Protein AF-A0A9X2CCF8-F1 (afdb_monomer)

Organism: NCBI:txid640633

Mean predicted aligned error: 18.28 Å

Radius of gyration: 39.01 Å; Cα contacts (8 Å, |Δi|>4): 8; chains: 1; bounding box: 90×18×101 Å

Foldseek 3Di:
DDDDDPDDDDPPPPPPPCPVVVVVVVVVVVVVVVCVVCCVVVVVVVCVVVVVVVCVVVCVVVVVVVVVVVVVVVVVVVLVVDDDDPVRVVVSVVSVVD

Structure (mmCIF, N/CA/C/O backbone):
data_AF-A0A9X2CCF8-F1
#
_entry.id   AF-A0A9X2CCF8-F1
#
loop_
_atom_site.group_PDB
_atom_site.id
_atom_site.type_symbol
_atom_site.label_atom_id
_atom_site.label_alt_id
_atom_site.label_comp_id
_atom_site.label_asym_id
_atom_site.label_entity_id
_atom_site.label_seq_id
_atom_site.pdbx_PDB_ins_code
_atom_site.Cartn_x
_atom_site.Cartn_y
_atom_site.Cartn_z
_atom_site.occupancy
_atom_site.B_iso_or_equiv
_atom_site.auth_seq_id
_atom_site.auth_comp_id
_atom_site.auth_asym_id
_atom_site.auth_atom_id
_atom_site.pdbx_PDB_model_num
ATOM 1 N N . MET A 1 1 ? 69.808 4.044 -49.222 1.00 45.38 1 MET A N 1
ATOM 2 C CA . MET A 1 1 ? 69.040 4.515 -48.048 1.00 45.38 1 MET A CA 1
ATOM 3 C C . MET A 1 1 ? 67.585 4.125 -48.268 1.00 45.38 1 MET A C 1
ATOM 5 O O . MET A 1 1 ? 66.985 4.623 -49.209 1.00 45.38 1 MET A O 1
ATOM 9 N N . LEU A 1 2 ? 67.060 3.163 -47.505 1.00 40.16 2 LEU A N 1
ATOM 10 C CA . LEU A 1 2 ? 65.664 2.712 -47.601 1.00 40.16 2 LEU A CA 1
ATOM 11 C C . LEU A 1 2 ? 64.801 3.598 -46.697 1.00 40.16 2 LEU A C 1
ATOM 13 O O . LEU A 1 2 ? 65.026 3.643 -45.491 1.00 40.16 2 LEU A O 1
ATOM 17 N N . ASN A 1 3 ? 63.852 4.323 -47.287 1.00 50.38 3 ASN A N 1
ATOM 18 C CA . ASN A 1 3 ? 62.888 5.140 -46.556 1.00 50.38 3 ASN A CA 1
ATOM 19 C C . ASN A 1 3 ? 61.676 4.272 -46.188 1.00 50.38 3 ASN A C 1
ATOM 21 O O . ASN A 1 3 ? 60.956 3.816 -47.076 1.00 50.38 3 ASN A O 1
ATOM 25 N N . PHE A 1 4 ? 61.472 4.023 -44.895 1.00 60.91 4 PHE A N 1
ATOM 26 C CA . PHE A 1 4 ? 60.333 3.266 -44.382 1.00 60.91 4 PHE A CA 1
ATOM 27 C C . PHE A 1 4 ? 59.287 4.242 -43.835 1.00 60.91 4 PHE A C 1
ATOM 29 O O . PHE A 1 4 ? 59.471 4.845 -42.780 1.00 60.91 4 PHE A O 1
ATOM 36 N N . ASN A 1 5 ? 58.189 4.411 -44.573 1.00 64.25 5 ASN A N 1
ATOM 37 C CA . ASN A 1 5 ? 57.042 5.211 -44.158 1.00 64.25 5 ASN A CA 1
ATOM 38 C C . ASN A 1 5 ? 56.016 4.304 -43.461 1.00 64.25 5 ASN A C 1
ATOM 40 O O . ASN A 1 5 ? 55.300 3.554 -44.124 1.00 64.25 5 ASN A O 1
ATOM 44 N N . ILE A 1 6 ? 55.937 4.366 -42.128 1.00 66.12 6 ILE A N 1
ATOM 45 C CA . ILE A 1 6 ? 54.866 3.713 -41.364 1.00 66.12 6 ILE A CA 1
ATOM 46 C C . ILE A 1 6 ? 53.672 4.664 -41.342 1.00 66.12 6 ILE A C 1
ATOM 48 O O . ILE A 1 6 ? 53.517 5.491 -40.443 1.00 66.12 6 ILE A O 1
ATOM 52 N N . GLY A 1 7 ? 52.822 4.544 -42.360 1.00 62.12 7 GLY A N 1
ATOM 53 C CA . GLY A 1 7 ? 51.510 5.176 -42.371 1.00 62.12 7 GLY A CA 1
ATOM 54 C C . GLY A 1 7 ? 50.659 4.619 -41.231 1.00 62.12 7 GLY A C 1
ATOM 55 O O . GLY A 1 7 ? 50.230 3.467 -41.270 1.00 62.12 7 GLY A O 1
ATOM 56 N N . GLY A 1 8 ? 50.423 5.437 -40.205 1.00 64.25 8 GLY A N 1
ATOM 57 C CA . GLY A 1 8 ? 49.508 5.118 -39.115 1.00 64.25 8 GLY A CA 1
ATOM 58 C C . GLY A 1 8 ? 48.100 4.859 -39.651 1.00 64.25 8 GLY A C 1
ATOM 59 O O . 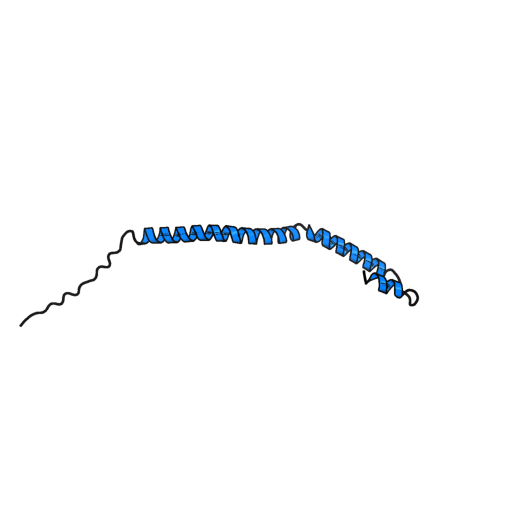GLY A 1 8 ? 47.447 5.760 -40.180 1.00 64.25 8 GLY A O 1
ATOM 60 N N . SER A 1 9 ? 47.624 3.623 -39.502 1.00 63.22 9 SER A N 1
ATOM 61 C CA . SER A 1 9 ? 46.250 3.253 -39.829 1.00 63.22 9 SER A CA 1
ATOM 62 C C . SER A 1 9 ? 45.301 3.927 -38.837 1.00 63.22 9 SER A C 1
ATOM 64 O O . SER A 1 9 ? 45.214 3.539 -37.670 1.00 63.22 9 SER A O 1
ATOM 66 N N . LYS A 1 10 ? 44.591 4.973 -39.278 1.00 65.62 10 LYS A N 1
ATOM 67 C CA . LYS A 1 10 ? 43.449 5.500 -38.525 1.00 65.62 10 LYS A CA 1
ATOM 68 C C . LYS A 1 10 ? 42.336 4.456 -38.574 1.00 65.62 10 LYS A C 1
ATOM 70 O O . LYS A 1 10 ? 41.666 4.305 -39.592 1.00 65.62 10 LYS A O 1
ATOM 75 N N . VAL A 1 11 ? 42.128 3.752 -37.462 1.00 66.69 11 VAL A N 1
ATOM 76 C CA . VAL A 1 11 ? 40.983 2.855 -37.278 1.00 66.69 11 VAL A CA 1
ATOM 77 C C . VAL A 1 11 ? 39.705 3.694 -37.321 1.00 66.69 11 VAL A C 1
ATOM 79 O O . VAL A 1 11 ? 39.337 4.354 -36.348 1.00 66.69 11 VAL A O 1
ATOM 82 N N . ASN A 1 12 ? 39.021 3.688 -38.463 1.00 65.12 12 ASN A N 1
ATOM 83 C CA . ASN A 1 12 ? 37.678 4.239 -38.572 1.00 65.12 12 ASN A CA 1
ATOM 84 C C . ASN A 1 12 ? 36.724 3.331 -37.786 1.00 65.12 12 ASN A C 1
ATOM 86 O O . ASN A 1 12 ? 36.337 2.265 -38.263 1.00 65.12 12 ASN A O 1
ATOM 90 N N . LYS A 1 13 ? 36.316 3.752 -36.579 1.00 65.94 13 LYS A N 1
ATOM 91 C CA . LYS A 1 13 ? 35.124 3.184 -35.936 1.00 65.94 13 LYS A CA 1
ATOM 92 C C . LYS A 1 13 ? 33.932 3.516 -36.828 1.00 65.94 13 LYS A C 1
ATOM 94 O O . LYS A 1 13 ? 33.457 4.652 -36.833 1.00 65.94 13 LYS A O 1
ATOM 99 N N . LEU A 1 14 ? 33.470 2.531 -37.593 1.00 60.47 14 LEU A N 1
ATOM 100 C CA . LEU A 1 14 ? 32.197 2.590 -38.300 1.00 60.47 14 LEU A CA 1
ATOM 101 C C . LEU A 1 14 ? 31.115 2.866 -37.251 1.00 60.47 14 LEU A C 1
ATOM 103 O O . LEU A 1 14 ? 30.752 1.985 -36.477 1.00 60.47 14 LEU A O 1
ATOM 107 N N . LYS A 1 15 ? 30.632 4.111 -37.175 1.00 64.56 15 LYS A N 1
ATOM 108 C CA . LYS A 1 15 ? 29.422 4.428 -36.417 1.00 64.56 15 LYS A CA 1
ATOM 109 C C . LYS A 1 15 ? 28.287 3.702 -37.126 1.00 64.56 15 LYS A C 1
ATOM 111 O O . LYS A 1 15 ? 27.826 4.163 -38.169 1.00 64.56 15 LYS A O 1
ATOM 116 N N . GLN A 1 16 ? 27.894 2.545 -36.602 1.00 65.38 16 GLN A N 1
ATOM 117 C CA . GLN A 1 16 ? 26.782 1.767 -37.127 1.00 65.38 16 GLN A CA 1
ATOM 118 C C . GLN A 1 16 ? 25.509 2.618 -37.004 1.00 65.38 16 GLN A C 1
ATOM 120 O O . GLN A 1 16 ? 24.916 2.743 -35.929 1.00 65.38 16 GLN A O 1
ATOM 125 N N . LYS A 1 17 ? 25.101 3.268 -38.099 1.00 67.38 17 LYS A N 1
ATOM 126 C CA . LYS A 1 17 ? 23.817 3.969 -38.169 1.00 67.38 17 LYS A CA 1
ATOM 127 C C . LYS A 1 17 ? 22.719 2.910 -38.088 1.00 67.38 17 LYS A C 1
ATOM 129 O O . LYS A 1 17 ? 22.495 2.185 -39.046 1.00 67.38 17 LYS A O 1
ATOM 134 N N . GLY A 1 18 ? 22.106 2.792 -36.913 1.00 63.59 18 GLY A N 1
ATOM 135 C CA . GLY A 1 18 ? 21.074 1.795 -36.610 1.00 63.59 18 GLY A CA 1
ATOM 136 C C . GLY A 1 18 ? 21.374 0.926 -35.387 1.00 63.59 18 GLY A C 1
ATOM 137 O O . GLY A 1 18 ? 20.434 0.424 -34.783 1.00 63.59 18 GLY A O 1
ATOM 138 N N . GLN A 1 19 ? 22.636 0.828 -34.949 1.00 58.06 19 GLN A N 1
ATOM 139 C CA . GLN A 1 19 ? 23.005 0.019 -33.775 1.00 58.06 19 GLN A CA 1
ATOM 140 C C . GLN A 1 19 ? 22.357 0.535 -32.486 1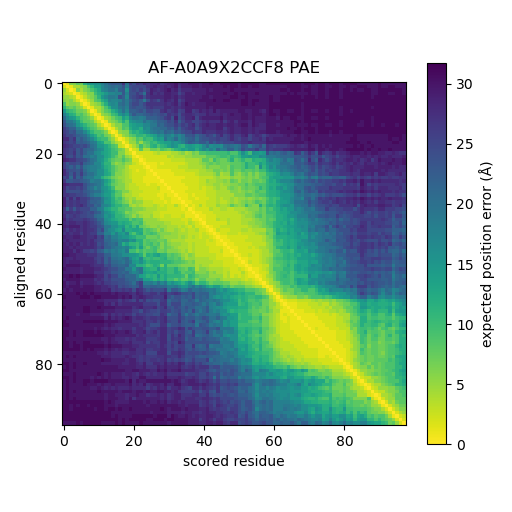.00 58.06 19 GLN A C 1
ATOM 142 O O . GLN A 1 19 ? 21.907 -0.260 -31.674 1.00 58.06 19 GLN A O 1
ATOM 147 N N . GLY A 1 20 ? 22.201 1.856 -32.349 1.00 67.94 20 GLY A N 1
ATOM 148 C CA . GLY A 1 20 ? 21.494 2.436 -31.206 1.00 67.94 20 GLY A CA 1
ATOM 149 C C . GLY A 1 20 ? 19.983 2.187 -31.229 1.00 67.94 20 GLY A C 1
ATOM 150 O O . GLY A 1 20 ? 19.398 1.938 -30.187 1.00 67.94 20 GLY A O 1
ATOM 151 N N . MET A 1 21 ? 19.332 2.212 -32.399 1.00 83.31 21 MET A N 1
ATOM 152 C CA . MET A 1 21 ? 17.862 2.135 -32.492 1.00 83.31 21 MET A CA 1
ATOM 153 C C . MET A 1 21 ? 17.334 0.781 -32.011 1.00 83.31 21 MET A C 1
ATOM 155 O O . MET A 1 21 ? 16.401 0.737 -31.215 1.00 83.31 21 MET A O 1
ATOM 159 N N . THR A 1 22 ? 17.957 -0.317 -32.443 1.00 82.38 22 THR A N 1
ATOM 160 C CA . THR A 1 22 ? 17.557 -1.661 -32.002 1.00 82.38 22 THR A CA 1
ATOM 161 C C . THR A 1 22 ? 17.872 -1.886 -30.524 1.00 82.38 22 THR A C 1
ATOM 163 O O . THR A 1 22 ? 17.059 -2.471 -29.815 1.00 82.38 22 THR A O 1
ATOM 166 N N . GLU A 1 23 ? 19.003 -1.379 -30.031 1.00 84.38 23 GLU A N 1
ATOM 167 C CA . GLU A 1 23 ? 19.372 -1.474 -28.614 1.00 84.38 23 GLU A CA 1
ATOM 168 C C . GLU A 1 23 ? 18.359 -0.745 -27.718 1.00 84.38 23 GLU A C 1
ATOM 170 O O . GLU A 1 23 ? 17.867 -1.323 -26.748 1.00 84.38 23 GLU A O 1
ATOM 175 N N . TYR A 1 24 ? 17.944 0.469 -28.096 1.00 89.06 24 TYR A N 1
ATOM 176 C CA . TYR A 1 24 ? 16.894 1.195 -27.379 1.00 89.06 24 TYR A CA 1
ATOM 177 C C . TYR A 1 24 ? 15.554 0.462 -27.412 1.00 89.06 24 TYR A C 1
ATOM 179 O O . TYR A 1 24 ? 14.895 0.375 -26.380 1.00 89.06 24 TYR A O 1
ATOM 187 N N . ILE A 1 25 ? 15.154 -0.099 -28.556 1.00 89.00 25 ILE A N 1
ATOM 188 C CA . ILE A 1 25 ? 13.891 -0.846 -28.663 1.00 89.00 25 ILE A CA 1
ATOM 189 C C . ILE A 1 25 ? 13.897 -2.062 -27.729 1.00 89.00 25 ILE A C 1
ATOM 191 O O . ILE A 1 25 ? 12.905 -2.302 -27.040 1.00 89.00 25 ILE A O 1
ATOM 195 N N . ILE A 1 26 ? 15.012 -2.796 -27.652 1.00 91.69 26 ILE A N 1
ATOM 196 C CA . ILE A 1 26 ? 15.138 -3.955 -26.758 1.00 91.69 26 ILE A CA 1
ATOM 197 C C . ILE A 1 26 ? 15.090 -3.517 -25.288 1.00 91.69 26 ILE A C 1
ATOM 199 O O . ILE A 1 26 ? 14.319 -4.081 -24.514 1.00 91.69 26 ILE A O 1
ATOM 203 N N . ILE A 1 27 ? 15.852 -2.490 -24.898 1.00 92.56 27 ILE A N 1
ATOM 204 C CA . ILE A 1 27 ? 15.853 -1.969 -23.520 1.00 92.56 27 ILE A CA 1
ATOM 205 C C . ILE A 1 27 ? 14.447 -1.494 -23.117 1.00 92.56 27 ILE A C 1
ATOM 207 O O . ILE A 1 27 ? 13.958 -1.841 -22.042 1.00 92.56 27 ILE A O 1
ATOM 211 N N . VAL A 1 28 ? 13.764 -0.744 -23.987 1.00 93.81 28 VAL A N 1
ATOM 212 C CA . VAL A 1 28 ? 12.402 -0.246 -23.736 1.00 93.81 28 VAL A CA 1
ATOM 213 C C . VAL A 1 28 ? 11.409 -1.399 -23.598 1.00 93.81 28 VAL A C 1
ATOM 215 O O . VAL A 1 28 ? 10.585 -1.376 -22.683 1.00 93.81 28 VAL A O 1
ATOM 218 N N . ALA A 1 29 ? 11.504 -2.427 -24.444 1.00 94.38 29 ALA A N 1
ATOM 219 C CA . ALA A 1 29 ? 10.651 -3.608 -24.341 1.00 94.38 29 ALA A CA 1
ATOM 220 C C . ALA A 1 29 ? 10.826 -4.325 -22.989 1.00 94.38 29 ALA A C 1
ATOM 222 O O . ALA A 1 29 ? 9.836 -4.684 -22.350 1.00 94.38 29 ALA A O 1
ATOM 223 N N . LEU A 1 30 ? 12.064 -4.469 -22.504 1.00 94.69 30 LEU A N 1
ATOM 224 C CA . LEU A 1 30 ? 12.351 -5.082 -21.200 1.00 94.69 30 LEU A CA 1
ATOM 225 C C . LEU A 1 30 ? 11.810 -4.250 -20.026 1.00 94.69 30 LEU A C 1
ATOM 227 O O . LEU A 1 30 ? 11.243 -4.809 -19.081 1.00 94.69 30 LEU A O 1
ATOM 231 N N . ILE A 1 31 ? 11.938 -2.920 -20.092 1.00 94.94 31 ILE A N 1
ATOM 232 C CA . ILE A 1 31 ? 11.378 -2.010 -19.081 1.00 94.94 31 ILE A CA 1
ATOM 233 C C . ILE A 1 31 ? 9.849 -2.099 -19.069 1.00 94.94 31 ILE A C 1
ATOM 235 O O . ILE A 1 31 ? 9.263 -2.190 -17.995 1.00 94.94 31 ILE A O 1
ATOM 239 N N . ALA A 1 32 ? 9.198 -2.124 -20.235 1.00 95.12 32 ALA A N 1
ATOM 240 C CA . ALA A 1 32 ? 7.741 -2.192 -20.335 1.00 95.12 32 ALA A CA 1
ATOM 241 C C . ALA A 1 32 ? 7.177 -3.481 -19.717 1.00 95.12 32 ALA A C 1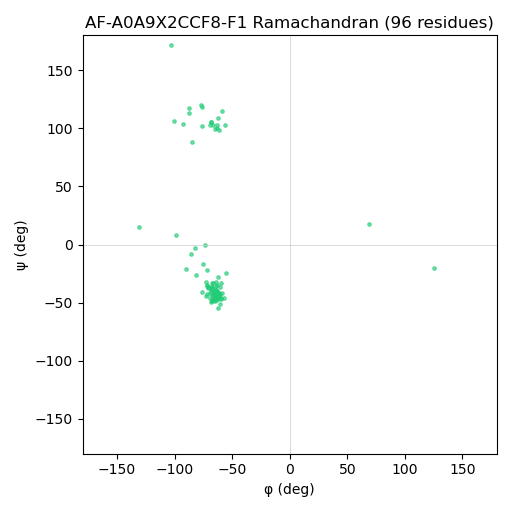
ATOM 243 O O . ALA A 1 32 ? 6.240 -3.426 -18.919 1.00 95.12 32 ALA A O 1
ATOM 244 N N . VAL A 1 33 ? 7.780 -4.634 -20.024 1.00 93.56 33 VAL A N 1
ATOM 245 C CA . VAL A 1 33 ? 7.373 -5.924 -19.441 1.00 93.56 33 VAL A CA 1
ATOM 246 C C . VAL A 1 33 ? 7.584 -5.931 -17.923 1.00 93.56 33 VAL A C 1
ATOM 248 O O . VAL A 1 33 ? 6.693 -6.337 -17.176 1.00 93.56 33 VAL A O 1
ATOM 251 N N . SER A 1 34 ? 8.724 -5.415 -17.453 1.00 94.31 34 SER A N 1
ATOM 252 C CA . SER A 1 34 ? 9.020 -5.304 -16.017 1.00 94.31 34 SER A CA 1
ATOM 253 C C . SER A 1 34 ? 8.036 -4.376 -15.299 1.00 94.31 34 SER A C 1
ATOM 255 O O . SER A 1 34 ? 7.553 -4.697 -14.213 1.00 94.31 34 SER A O 1
ATOM 257 N N . ALA A 1 35 ? 7.690 -3.248 -15.923 1.00 94.62 35 ALA A N 1
ATOM 258 C CA . ALA A 1 35 ? 6.753 -2.276 -15.383 1.00 94.62 35 ALA A CA 1
ATOM 259 C C . ALA A 1 35 ? 5.359 -2.884 -15.195 1.00 94.62 35 ALA A C 1
ATOM 261 O O . ALA A 1 35 ? 4.772 -2.686 -14.138 1.00 94.62 35 ALA A O 1
ATOM 262 N N . ILE A 1 36 ? 4.846 -3.675 -16.146 1.00 92.38 36 ILE A N 1
ATOM 263 C CA . ILE A 1 36 ? 3.545 -4.355 -15.996 1.00 92.38 36 ILE A CA 1
ATOM 264 C C . ILE A 1 36 ? 3.537 -5.236 -14.736 1.00 92.38 36 ILE A C 1
ATOM 266 O O . ILE A 1 36 ? 2.601 -5.156 -13.937 1.00 92.38 36 ILE A O 1
ATOM 270 N N . GLY A 1 37 ? 4.596 -6.024 -14.518 1.00 90.88 37 GLY A N 1
ATOM 271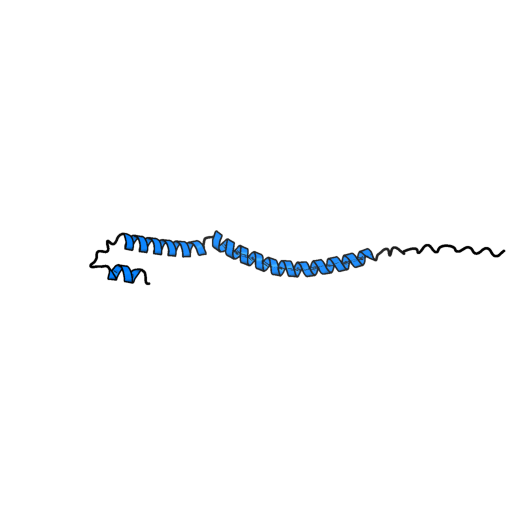 C CA . GLY A 1 37 ? 4.725 -6.882 -13.337 1.00 90.88 37 GLY A CA 1
ATOM 272 C C . GLY A 1 37 ? 4.795 -6.094 -12.026 1.00 90.88 37 GLY A C 1
ATOM 273 O O . GLY A 1 37 ? 4.054 -6.388 -11.085 1.00 90.88 37 GLY A O 1
ATOM 274 N N . VAL A 1 38 ? 5.631 -5.052 -11.977 1.00 91.50 38 VAL A N 1
ATOM 275 C CA . VAL A 1 38 ? 5.777 -4.190 -10.793 1.00 91.50 38 VAL A CA 1
ATOM 276 C C . VAL A 1 38 ? 4.488 -3.422 -10.507 1.00 91.50 38 VAL A C 1
ATOM 278 O O . VAL A 1 38 ? 4.04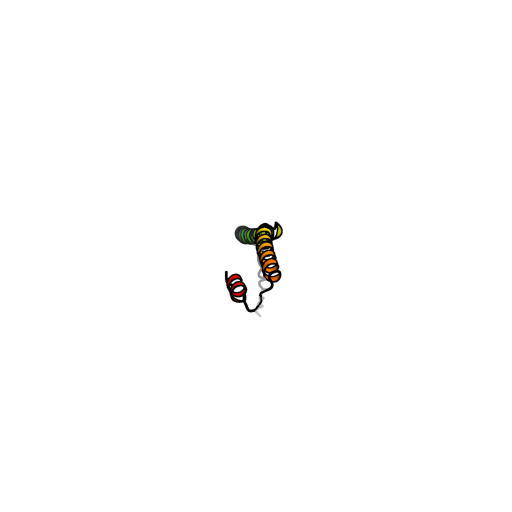6 -3.414 -9.365 1.00 91.50 38 VAL A O 1
ATOM 281 N N . TYR A 1 39 ? 3.836 -2.829 -11.508 1.00 89.69 39 TYR A N 1
ATOM 282 C CA . TYR A 1 39 ? 2.573 -2.110 -11.315 1.00 89.69 39 TYR A CA 1
ATOM 283 C C . TYR A 1 39 ? 1.445 -3.032 -10.851 1.00 89.69 39 TYR A C 1
ATOM 285 O O . TYR A 1 39 ? 0.631 -2.617 -10.029 1.00 89.69 39 TYR A O 1
ATOM 293 N N . SER A 1 40 ? 1.406 -4.280 -11.322 1.00 87.12 40 SER A N 1
ATOM 294 C CA . SER A 1 40 ? 0.407 -5.253 -10.876 1.00 87.12 40 SER A CA 1
ATOM 295 C C . SER A 1 40 ? 0.633 -5.656 -9.411 1.00 87.12 40 SER A C 1
ATOM 297 O O . SER A 1 40 ? -0.272 -5.540 -8.581 1.00 87.12 40 SER A O 1
ATOM 299 N N . PHE A 1 41 ? 1.865 -6.026 -9.053 1.00 87.25 41 PHE A N 1
ATOM 300 C CA . PHE A 1 41 ? 2.213 -6.448 -7.692 1.00 87.25 41 PHE A CA 1
ATOM 301 C C . PHE A 1 41 ? 2.165 -5.297 -6.672 1.00 87.25 41 PHE A C 1
ATOM 303 O O . PHE A 1 41 ? 1.584 -5.410 -5.586 1.00 87.25 41 PHE A O 1
ATOM 310 N N . PHE A 1 42 ? 2.744 -4.153 -7.028 1.00 85.56 42 PHE A N 1
ATOM 311 C CA . PHE A 1 42 ? 2.772 -2.967 -6.181 1.00 85.56 42 PHE A CA 1
ATOM 312 C C . PHE A 1 42 ? 1.391 -2.307 -6.096 1.00 85.56 42 PHE A C 1
ATOM 314 O O . PHE A 1 42 ? 1.001 -1.855 -5.023 1.00 85.56 42 PHE A O 1
ATOM 321 N N . GLY A 1 43 ? 0.601 -2.332 -7.175 1.00 84.06 43 GLY A N 1
ATOM 322 C CA . GLY A 1 43 ? -0.785 -1.861 -7.180 1.00 84.06 43 GLY A CA 1
ATOM 323 C C . GLY A 1 43 ? -1.683 -2.673 -6.249 1.00 84.06 43 GLY A C 1
ATOM 324 O O . GLY A 1 43 ? -2.483 -2.091 -5.518 1.00 84.06 43 GLY A O 1
ATOM 325 N N . GLN A 1 44 ? -1.508 -3.998 -6.201 1.00 85.00 44 GLN A N 1
ATOM 326 C CA . GLN A 1 44 ? -2.214 -4.846 -5.239 1.00 85.00 44 GLN A CA 1
ATOM 327 C C . GLN A 1 44 ? -1.803 -4.527 -3.793 1.00 85.00 44 GLN A C 1
ATOM 329 O O . GLN A 1 44 ? -2.662 -4.418 -2.921 1.00 85.00 44 GLN A O 1
ATOM 334 N N . THR A 1 45 ? -0.507 -4.323 -3.540 1.00 85.38 45 THR A N 1
ATOM 335 C CA . THR A 1 45 ? 0.016 -3.988 -2.204 1.00 85.38 45 THR A CA 1
ATOM 336 C C . THR A 1 45 ? -0.483 -2.625 -1.723 1.00 85.38 45 THR A C 1
ATOM 338 O O . THR A 1 45 ? -1.025 -2.528 -0.622 1.00 85.38 45 THR A O 1
ATOM 341 N N . ILE A 1 46 ? -0.378 -1.591 -2.564 1.00 85.94 46 ILE A N 1
ATOM 342 C CA . ILE A 1 46 ? -0.914 -0.256 -2.275 1.00 85.94 46 ILE A CA 1
ATOM 343 C C . ILE A 1 46 ? -2.419 -0.33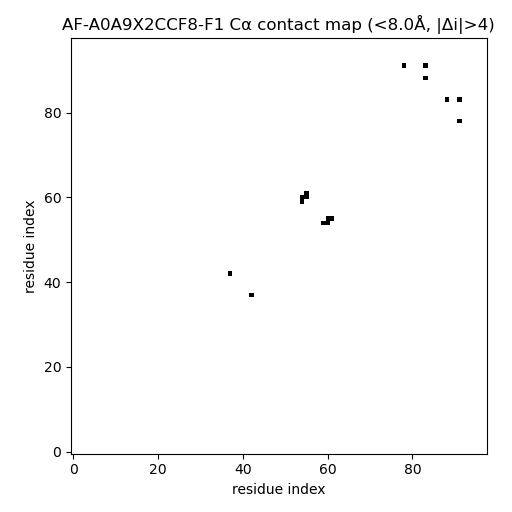6 -2.058 1.00 85.94 46 ILE A C 1
ATOM 345 O O . ILE A 1 46 ? -2.908 0.208 -1.080 1.00 85.94 46 ILE A O 1
ATOM 349 N N . ARG A 1 47 ? -3.168 -1.032 -2.921 1.00 83.62 47 ARG A N 1
ATOM 350 C CA . ARG A 1 47 ? -4.618 -1.186 -2.752 1.00 83.62 47 ARG A CA 1
ATOM 351 C C . ARG A 1 47 ? -4.956 -1.848 -1.420 1.00 83.62 47 ARG A C 1
ATOM 353 O O . ARG A 1 47 ? -5.884 -1.395 -0.766 1.00 83.62 47 ARG A O 1
ATOM 360 N N . ASN A 1 48 ? -4.222 -2.878 -1.009 1.00 82.19 48 ASN A N 1
ATOM 361 C CA . ASN A 1 48 ? -4.460 -3.559 0.263 1.00 82.19 48 ASN A CA 1
ATOM 362 C C . ASN A 1 48 ? -4.168 -2.638 1.459 1.00 82.19 48 ASN A C 1
ATOM 364 O O . ASN A 1 48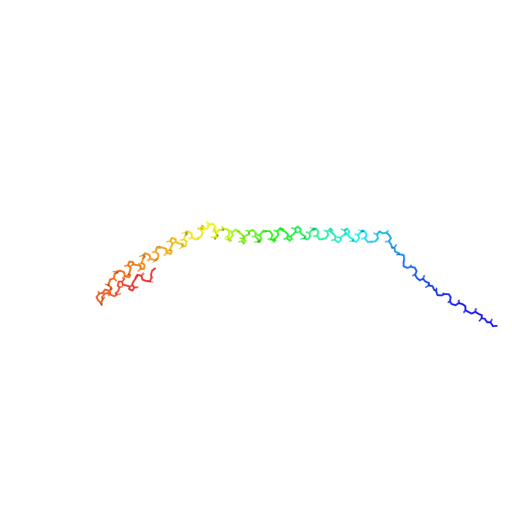 ? -4.964 -2.578 2.392 1.00 82.19 48 ASN A O 1
ATOM 368 N N . GLN A 1 49 ? -3.076 -1.871 1.413 1.00 82.00 49 GLN A N 1
ATOM 369 C CA . GLN A 1 49 ? -2.744 -0.897 2.459 1.00 82.00 49 GLN A CA 1
ATOM 370 C C . GLN A 1 49 ? -3.738 0.269 2.492 1.00 82.00 49 GLN A C 1
ATOM 372 O O . GLN A 1 49 ? -4.215 0.638 3.558 1.00 82.00 49 GLN A O 1
ATOM 377 N N . VAL A 1 50 ? -4.114 0.807 1.332 1.00 82.62 50 VAL A N 1
ATOM 378 C CA . VAL A 1 50 ? -5.118 1.867 1.196 1.00 82.62 50 VAL A CA 1
ATOM 379 C C . VAL A 1 50 ? -6.506 1.366 1.583 1.00 82.62 50 VAL A C 1
ATOM 381 O O . VAL A 1 50 ? -7.264 2.138 2.141 1.00 82.62 50 VAL A O 1
ATOM 384 N N . ALA A 1 51 ? -6.856 0.099 1.358 1.00 77.75 51 ALA A N 1
ATOM 385 C CA . ALA A 1 51 ? -8.115 -0.485 1.825 1.00 77.75 51 ALA A CA 1
ATOM 386 C C . ALA A 1 51 ? -8.137 -0.670 3.350 1.00 77.75 51 ALA A C 1
ATOM 388 O O . ALA A 1 51 ? -9.174 -0.436 3.968 1.00 77.75 51 ALA A 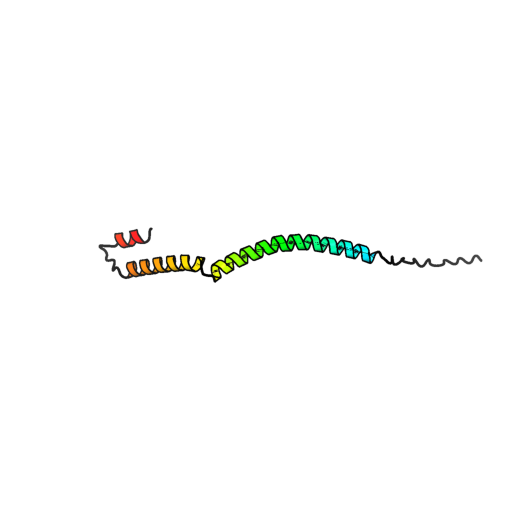O 1
ATOM 389 N N . GLY A 1 52 ? -7.000 -1.036 3.953 1.00 76.62 52 GLY A N 1
ATOM 390 C CA . GLY A 1 52 ? -6.823 -1.051 5.407 1.00 76.62 52 GLY A CA 1
ATOM 391 C C . GLY A 1 52 ? -6.973 0.350 5.994 1.00 76.62 52 GLY A C 1
ATOM 392 O O . GLY A 1 52 ? -7.871 0.582 6.794 1.00 76.62 52 GLY A O 1
ATOM 393 N N . LEU A 1 53 ? -6.198 1.309 5.482 1.00 76.81 53 LEU A N 1
ATOM 394 C CA . LEU A 1 53 ? -6.271 2.721 5.866 1.00 76.81 53 LEU A CA 1
ATOM 395 C C . LEU A 1 53 ? -7.644 3.335 5.575 1.00 76.81 53 LEU A C 1
ATOM 397 O O . LEU A 1 53 ? -8.119 4.153 6.345 1.00 76.81 53 LEU A O 1
ATOM 401 N N . SER A 1 54 ? -8.304 2.955 4.480 1.00 73.12 54 SER A N 1
ATOM 402 C CA . SER A 1 54 ? -9.647 3.418 4.132 1.00 73.12 54 SER A CA 1
ATOM 403 C C . SER A 1 54 ? -10.704 2.788 5.022 1.00 73.12 54 SER A C 1
ATOM 405 O O . SER A 1 54 ? -11.689 3.462 5.266 1.00 73.12 54 SER A O 1
ATOM 407 N N . SER A 1 55 ? -10.540 1.548 5.492 1.00 66.62 55 SER A N 1
ATOM 408 C CA . SER A 1 55 ? -11.449 0.931 6.474 1.00 66.62 55 SER A CA 1
ATOM 409 C C . SER A 1 55 ? -11.285 1.548 7.861 1.00 66.62 55 SER A C 1
ATOM 411 O O . SER A 1 55 ? -12.266 1.723 8.587 1.00 66.62 55 SER A O 1
ATOM 413 N N . GLU A 1 56 ? -10.049 1.900 8.209 1.00 68.12 56 GLU A N 1
ATOM 414 C CA . GLU A 1 56 ? -9.700 2.630 9.427 1.00 68.12 56 GLU A CA 1
ATOM 415 C C . GLU A 1 56 ? -10.248 4.069 9.365 1.00 68.12 56 GLU A C 1
ATOM 417 O O . GLU A 1 56 ? -10.974 4.503 10.255 1.00 68.12 56 GLU A O 1
ATOM 422 N N . MET A 1 57 ? -10.014 4.776 8.254 1.00 68.50 57 MET A N 1
ATOM 423 C CA . MET A 1 57 ? -10.497 6.138 7.989 1.00 68.50 57 MET A CA 1
ATOM 424 C C . MET A 1 57 ? -12.019 6.200 7.803 1.00 68.50 57 MET A C 1
ATOM 426 O O . MET A 1 57 ? -12.650 7.154 8.251 1.00 68.50 57 MET A O 1
ATOM 430 N N . SER A 1 58 ? -12.642 5.195 7.173 1.00 67.31 58 SER A N 1
ATOM 431 C CA . SER A 1 58 ? -14.104 5.108 7.041 1.00 67.31 58 SER A CA 1
ATOM 432 C C . SER A 1 58 ? -14.786 4.731 8.356 1.00 67.31 58 SER A C 1
ATOM 434 O O . SER A 1 58 ? -16.008 4.599 8.387 1.00 67.31 58 SER A O 1
ATOM 436 N N . GLY A 1 59 ? -14.014 4.519 9.428 1.00 62.59 59 GLY A N 1
ATOM 437 C CA . GLY A 1 59 ? -14.518 4.301 10.775 1.00 62.59 59 GLY A CA 1
ATOM 438 C C . GLY A 1 59 ? -15.246 2.975 10.972 1.00 62.59 59 GLY A C 1
ATOM 439 O O . GLY A 1 59 ? -15.974 2.845 11.953 1.00 62.59 59 GLY A O 1
ATOM 440 N N . GLN A 1 60 ? -15.080 1.990 10.083 1.00 63.94 60 GLN A N 1
ATOM 441 C CA . GLN A 1 60 ? -15.796 0.712 10.206 1.00 63.94 60 GLN A CA 1
ATOM 442 C C . GLN A 1 60 ? -15.188 -0.187 11.288 1.00 63.94 60 GLN A C 1
ATOM 444 O O . GLN A 1 60 ? -15.923 -0.733 12.107 1.00 63.94 60 GLN A O 1
ATOM 449 N N . GLU A 1 61 ? -13.858 -0.249 11.378 1.00 60.22 61 GLU A N 1
ATOM 450 C CA . GLU A 1 61 ? -13.168 -0.851 12.532 1.00 60.22 61 GLU A CA 1
ATOM 451 C C . GLU A 1 61 ? -13.301 0.042 13.773 1.00 60.22 61 GLU A C 1
ATOM 453 O O . GLU A 1 61 ? -13.679 -0.421 14.852 1.00 60.22 61 GLU A O 1
ATOM 458 N N . SER A 1 62 ? -13.151 1.362 13.605 1.00 56.25 62 SER A 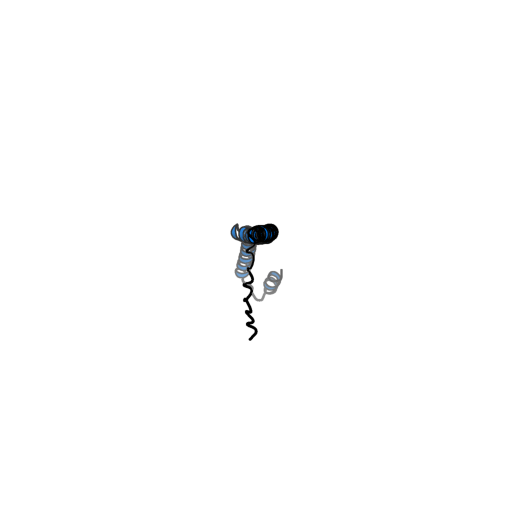N 1
ATOM 459 C CA . SER A 1 62 ? -13.316 2.301 14.713 1.00 56.25 62 SER A CA 1
ATOM 460 C C . SER A 1 62 ? -14.708 2.236 15.333 1.00 56.25 62 SER A C 1
ATOM 462 O O . SER A 1 62 ? -14.806 2.389 16.535 1.00 56.25 62 SER A O 1
ATOM 464 N N . THR A 1 63 ? -15.791 1.964 14.602 1.00 68.19 63 THR A N 1
ATOM 465 C CA . THR A 1 63 ? -17.133 1.852 15.205 1.00 68.19 63 THR A CA 1
ATOM 466 C C . THR A 1 63 ? -17.242 0.622 16.102 1.00 68.19 63 THR A C 1
ATOM 468 O O . THR A 1 63 ? -17.806 0.718 17.195 1.00 68.19 63 THR A O 1
ATOM 471 N N . ALA A 1 64 ? -16.665 -0.512 15.699 1.00 72.88 64 ALA A N 1
ATOM 472 C CA . ALA A 1 64 ? -16.636 -1.724 16.514 1.00 72.88 64 ALA A CA 1
ATOM 473 C C . ALA A 1 64 ? -15.752 -1.538 17.759 1.00 72.88 64 ALA A C 1
ATOM 475 O O . ALA A 1 64 ? -16.215 -1.784 18.877 1.00 72.88 64 ALA A O 1
ATOM 476 N N . GLN A 1 65 ? -14.531 -1.011 17.602 1.00 69.44 65 GLN A N 1
ATOM 477 C CA . GLN A 1 65 ? -13.653 -0.714 18.740 1.00 69.44 65 GLN A CA 1
ATOM 478 C C . GLN A 1 65 ? -14.178 0.413 19.629 1.00 69.44 65 GLN A C 1
ATOM 480 O O . GLN A 1 65 ? -14.063 0.309 20.844 1.00 69.44 65 GLN A O 1
ATOM 485 N N . ILE A 1 66 ? -14.792 1.463 19.083 1.00 76.69 66 ILE A N 1
ATOM 486 C CA . ILE A 1 66 ? -15.408 2.545 19.868 1.00 76.69 66 ILE A CA 1
ATOM 487 C C . ILE A 1 66 ? -16.627 2.016 20.621 1.00 76.69 66 ILE A C 1
ATOM 489 O O . ILE A 1 66 ? -16.845 2.410 21.765 1.00 76.69 66 ILE A O 1
ATOM 493 N N . THR A 1 67 ? -17.408 1.107 20.032 1.00 80.56 67 THR A N 1
ATOM 494 C CA . THR A 1 67 ? -18.535 0.459 20.723 1.00 80.56 67 THR A CA 1
ATOM 495 C C . THR A 1 67 ? -18.039 -0.429 21.859 1.00 80.56 67 THR A C 1
ATOM 497 O O . THR A 1 67 ? -18.534 -0.312 22.981 1.00 80.56 67 THR A O 1
ATOM 500 N N . ALA A 1 68 ? -17.013 -1.246 21.614 1.00 81.12 68 ALA A N 1
ATOM 501 C CA . ALA A 1 68 ? -16.374 -2.054 22.649 1.00 81.12 68 ALA A CA 1
ATOM 502 C C . ALA A 1 68 ? -15.755 -1.176 23.752 1.00 81.12 68 ALA A C 1
ATOM 504 O O . ALA A 1 68 ? -15.988 -1.414 24.934 1.00 81.12 68 ALA A O 1
ATOM 505 N N . ALA A 1 69 ? -15.053 -0.102 23.382 1.00 79.81 69 ALA A N 1
ATOM 506 C CA . ALA A 1 69 ? -14.459 0.855 24.310 1.00 79.81 69 ALA A CA 1
ATOM 507 C C . ALA A 1 69 ? -15.522 1.598 25.133 1.00 79.81 69 ALA A C 1
ATOM 509 O O . ALA A 1 69 ? -15.347 1.761 26.338 1.00 79.81 69 ALA A O 1
ATOM 510 N N . LYS A 1 70 ? -16.654 1.995 24.533 1.00 83.88 70 LYS A N 1
ATOM 511 C CA . LYS A 1 70 ? -17.811 2.555 25.257 1.00 83.88 70 LYS A CA 1
ATOM 512 C C . LYS A 1 70 ? -18.426 1.542 26.217 1.00 83.88 70 LYS A C 1
ATOM 514 O O . LYS A 1 70 ? -18.789 1.921 27.331 1.00 83.88 70 LYS A O 1
ATOM 519 N N . GLY A 1 71 ? -18.534 0.278 25.809 1.00 86.12 71 GLY A N 1
ATOM 520 C CA . GLY A 1 71 ? -18.998 -0.815 26.663 1.00 86.12 71 GLY A CA 1
ATOM 521 C C . GLY A 1 71 ? -18.093 -0.994 27.880 1.00 86.12 71 GLY A C 1
ATOM 522 O O . GLY A 1 71 ? -18.570 -0.933 29.014 1.00 86.12 71 GLY A O 1
ATOM 523 N N . SER A 1 72 ? -16.783 -1.093 27.659 1.00 82.69 72 SER A N 1
ATOM 524 C CA . SER A 1 72 ? -15.776 -1.191 28.720 1.00 82.69 72 SER A CA 1
ATOM 525 C C . SER A 1 72 ? -15.743 0.046 29.617 1.00 82.69 72 SER A C 1
ATOM 527 O O . SER A 1 72 ? -15.692 -0.090 30.835 1.00 82.69 72 SER A O 1
ATOM 529 N N . ALA A 1 73 ? -15.848 1.253 29.056 1.00 83.44 73 ALA A N 1
ATOM 530 C CA . ALA A 1 73 ? -15.911 2.494 29.829 1.00 83.44 73 ALA A CA 1
ATOM 531 C C . ALA A 1 73 ? -17.177 2.560 30.702 1.00 83.44 73 ALA A C 1
ATOM 533 O O . ALA A 1 73 ? -17.121 2.981 31.858 1.00 83.44 73 ALA A O 1
ATOM 534 N N . THR A 1 74 ? -18.316 2.096 30.182 1.00 85.25 74 THR A N 1
ATOM 535 C CA . THR A 1 74 ? -19.585 2.028 30.925 1.00 85.25 74 THR A CA 1
ATOM 536 C C . THR A 1 74 ? -19.521 0.975 32.032 1.00 85.25 74 THR A C 1
ATOM 538 O O . THR A 1 74 ? -19.953 1.230 33.160 1.00 85.25 74 THR A O 1
ATOM 541 N N . ALA A 1 75 ? -18.931 -0.189 31.750 1.00 82.50 75 ALA A N 1
ATOM 542 C CA . ALA A 1 75 ? -18.690 -1.235 32.737 1.00 82.50 75 ALA A CA 1
ATOM 543 C C . ALA A 1 75 ? -17.754 -0.741 33.852 1.00 82.50 75 ALA A C 1
ATOM 545 O O . ALA A 1 75 ? -18.087 -0.878 35.029 1.00 82.50 75 ALA A O 1
ATOM 546 N N . ALA A 1 76 ? -16.648 -0.084 33.494 1.00 79.50 76 ALA A N 1
ATOM 547 C CA . ALA A 1 76 ? -15.712 0.521 34.437 1.00 79.50 76 ALA A CA 1
ATOM 548 C C . ALA A 1 76 ? -16.378 1.615 35.286 1.00 79.50 76 ALA A C 1
ATOM 550 O O . ALA A 1 76 ? -16.219 1.620 36.502 1.00 79.50 76 ALA A O 1
ATOM 551 N N . THR A 1 77 ? -17.193 2.484 34.680 1.00 82.06 77 THR A N 1
ATOM 552 C CA . THR A 1 77 ? -17.962 3.512 35.405 1.00 82.06 77 THR A CA 1
ATOM 553 C C . THR A 1 77 ? -18.951 2.881 36.388 1.00 82.06 77 THR A C 1
ATOM 555 O O . THR A 1 77 ? -19.067 3.327 37.525 1.00 82.06 77 THR A O 1
ATOM 558 N N . THR A 1 78 ? -19.625 1.799 35.991 1.00 79.88 78 THR A N 1
ATOM 559 C CA . THR A 1 78 ? -20.561 1.058 36.855 1.00 79.88 78 THR A CA 1
ATOM 560 C C . THR A 1 78 ? -19.841 0.387 38.026 1.00 79.88 78 THR A C 1
ATOM 562 O O . THR A 1 78 ? -20.336 0.393 39.152 1.00 79.88 78 THR A O 1
ATOM 565 N N . VAL A 1 79 ? -18.667 -0.192 37.771 1.00 75.12 79 VAL A N 1
ATOM 566 C CA . VAL A 1 79 ? -17.811 -0.793 38.801 1.00 75.12 79 VAL A CA 1
ATOM 567 C C . VAL A 1 79 ? -17.276 0.281 39.747 1.00 75.12 79 VAL A C 1
ATOM 569 O O . VAL A 1 79 ? -17.320 0.074 40.952 1.00 75.12 79 VAL A O 1
ATOM 572 N N . ALA A 1 80 ? -16.850 1.436 39.235 1.00 73.38 80 ALA A N 1
ATOM 573 C CA . ALA A 1 80 ? -16.368 2.559 40.038 1.00 73.38 80 ALA A CA 1
ATOM 574 C C . ALA A 1 80 ? -17.480 3.218 40.876 1.00 73.38 80 ALA A C 1
ATOM 576 O O . ALA A 1 80 ? -17.227 3.676 41.988 1.00 73.38 80 ALA A O 1
ATOM 577 N N . ALA A 1 81 ? -18.718 3.245 40.371 1.00 76.50 81 ALA A N 1
ATOM 578 C CA . ALA A 1 81 ? -19.880 3.735 41.110 1.00 76.50 81 ALA A CA 1
ATOM 579 C C . ALA A 1 81 ? -20.321 2.779 42.236 1.00 76.50 81 ALA A C 1
ATOM 581 O O . ALA A 1 81 ? -20.971 3.211 43.192 1.00 76.50 81 ALA A O 1
ATOM 582 N N . LYS A 1 82 ? -19.962 1.488 42.166 1.00 73.94 82 LYS A N 1
ATOM 583 C CA . LYS A 1 82 ? -20.157 0.551 43.278 1.00 73.94 82 LYS A CA 1
ATOM 584 C C . LYS A 1 82 ? -19.097 0.797 44.354 1.00 73.94 82 LYS A C 1
ATOM 586 O O . LYS A 1 82 ? -17.907 0.594 44.139 1.00 73.94 82 LYS A O 1
ATOM 591 N N . LYS A 1 83 ? -19.538 1.172 45.558 1.00 68.31 83 LYS A N 1
ATOM 592 C CA . LYS A 1 83 ? -18.667 1.206 46.739 1.00 68.31 83 LYS A CA 1
ATOM 593 C C . LYS A 1 83 ? -18.436 -0.214 47.249 1.00 68.31 83 LYS A C 1
ATOM 595 O O . LYS A 1 83 ? -19.304 -0.782 47.907 1.00 68.31 83 LYS A O 1
ATOM 600 N N . TYR A 1 84 ? -17.273 -0.778 46.942 1.00 70.88 84 TYR A N 1
ATOM 601 C CA . TYR A 1 84 ? -16.827 -2.029 47.544 1.00 70.88 84 TYR A CA 1
ATOM 602 C C . TYR A 1 84 ? -16.325 -1.751 48.960 1.00 70.88 84 TYR A C 1
ATOM 604 O O . TYR A 1 84 ? -15.399 -0.967 49.154 1.00 70.88 84 TYR A O 1
ATOM 612 N N . ASN A 1 85 ? -16.958 -2.377 49.947 1.00 72.81 85 ASN A N 1
ATOM 613 C CA . ASN A 1 85 ? -16.479 -2.393 51.325 1.00 72.81 85 ASN A CA 1
ATOM 614 C C . ASN A 1 85 ? -15.845 -3.759 51.613 1.00 72.81 85 ASN A C 1
ATOM 616 O O . ASN A 1 85 ? -15.966 -4.687 50.813 1.00 72.81 85 ASN A O 1
ATOM 620 N N . LEU A 1 86 ? -15.199 -3.905 52.772 1.00 69.44 86 LEU A N 1
ATOM 621 C CA . LEU A 1 86 ? -14.503 -5.140 53.154 1.00 69.44 86 LEU A CA 1
ATOM 622 C C . LEU A 1 86 ? -15.408 -6.393 53.115 1.00 69.44 86 LEU A C 1
ATOM 624 O O . LEU A 1 86 ? -14.915 -7.489 52.892 1.00 69.44 86 LEU A O 1
ATOM 628 N N . GLY A 1 87 ? -16.731 -6.230 53.251 1.00 71.75 87 GLY A N 1
ATOM 629 C CA . GLY A 1 87 ? -17.714 -7.316 53.135 1.00 71.75 87 GLY A CA 1
ATOM 630 C C . GLY A 1 87 ? -18.130 -7.701 51.707 1.00 71.75 87 GLY A C 1
ATOM 631 O O . GLY A 1 87 ? -18.936 -8.609 51.551 1.00 71.75 87 GLY A O 1
ATOM 632 N N . ASN A 1 88 ? -17.637 -7.014 50.670 1.00 70.94 88 ASN A N 1
ATOM 633 C CA . ASN A 1 88 ? -18.043 -7.205 49.266 1.00 70.94 88 ASN A CA 1
ATOM 634 C C . ASN A 1 88 ? -16.835 -7.356 48.320 1.00 70.94 88 ASN A C 1
ATOM 636 O O . ASN A 1 88 ? -16.972 -7.184 47.106 1.00 70.94 88 ASN A O 1
ATOM 640 N N . TYR A 1 89 ? -15.639 -7.601 48.868 1.00 67.94 89 TYR A N 1
ATOM 641 C CA . TYR A 1 89 ? -14.382 -7.581 48.109 1.00 67.94 89 TYR A CA 1
ATOM 642 C C . TYR A 1 89 ? -14.325 -8.685 47.032 1.00 67.94 89 TYR A C 1
ATOM 644 O O . TYR A 1 89 ? -13.795 -8.456 45.942 1.00 67.94 89 TYR A O 1
ATOM 652 N N . ASP A 1 90 ? -14.957 -9.835 47.289 1.00 72.00 90 ASP A N 1
ATOM 653 C CA . ASP A 1 90 ? -15.031 -10.967 46.358 1.00 72.00 90 ASP A CA 1
ATOM 654 C C . ASP A 1 90 ? -15.772 -10.615 45.053 1.00 72.00 90 ASP A C 1
ATOM 656 O O . ASP A 1 90 ? -15.492 -11.155 43.982 1.00 72.00 90 ASP A O 1
ATOM 660 N N . GLU A 1 91 ? -16.698 -9.656 45.112 1.00 70.50 91 GLU A N 1
ATOM 661 C CA . GLU A 1 91 ? -17.541 -9.259 43.981 1.00 70.50 91 GLU A CA 1
ATOM 662 C C . GLU A 1 91 ? -16.834 -8.286 43.026 1.00 70.50 91 GLU A C 1
ATOM 664 O O . GLU A 1 91 ? -17.131 -8.257 41.828 1.00 70.50 91 GLU A O 1
ATOM 669 N N . ALA A 1 92 ? -15.864 -7.522 43.542 1.00 62.97 92 ALA A N 1
ATOM 670 C CA . ALA A 1 92 ? -14.964 -6.699 42.736 1.00 62.97 92 ALA A CA 1
ATOM 671 C C . ALA A 1 92 ? -13.937 -7.563 41.992 1.00 62.97 92 ALA A C 1
ATOM 673 O O . ALA A 1 92 ? -13.704 -7.363 40.800 1.00 62.97 92 ALA A O 1
ATOM 674 N N . ALA A 1 93 ? -13.349 -8.545 42.685 1.00 63.22 93 ALA A N 1
ATOM 675 C CA . ALA A 1 93 ? -12.304 -9.406 42.136 1.00 63.22 93 ALA A CA 1
ATOM 676 C C . ALA A 1 93 ? -12.811 -10.279 40.973 1.00 63.22 93 ALA A C 1
ATOM 678 O O . ALA A 1 93 ? -12.121 -10.442 39.969 1.00 63.22 93 ALA A O 1
ATOM 679 N N . ASN A 1 94 ? -14.044 -10.784 41.063 1.00 64.88 94 ASN A N 1
ATOM 680 C CA . ASN A 1 94 ? -14.607 -11.699 40.065 1.00 64.88 94 ASN A CA 1
ATOM 681 C C . ASN A 1 94 ? -15.038 -11.003 38.752 1.00 64.88 94 ASN A C 1
ATOM 683 O O . ASN A 1 94 ? -15.231 -11.656 37.729 1.00 64.88 94 ASN A O 1
ATOM 687 N N . LYS A 1 95 ? -15.187 -9.670 38.746 1.00 61.91 95 LYS A N 1
ATOM 688 C CA . LYS A 1 95 ? -15.635 -8.913 37.560 1.00 61.91 95 LYS A CA 1
ATOM 689 C C . LYS A 1 95 ? -14.510 -8.429 36.647 1.00 61.91 95 LYS A C 1
ATOM 691 O O . LYS A 1 95 ? -14.776 -8.178 35.479 1.00 61.91 95 LYS A O 1
ATOM 696 N N . SER A 1 96 ? -13.283 -8.322 37.155 1.00 54.12 96 SER A N 1
ATOM 697 C CA . SER A 1 96 ? -12.099 -7.958 36.359 1.00 54.12 96 SER A CA 1
ATOM 698 C C . SER A 1 96 ? -11.436 -9.163 35.678 1.00 54.12 96 SER A C 1
ATOM 700 O O . SER A 1 96 ? -10.513 -8.986 34.890 1.00 54.12 96 SER A O 1
ATOM 702 N N . ALA A 1 97 ? -11.880 -10.382 36.003 1.00 53.78 97 ALA A N 1
ATOM 703 C CA . ALA A 1 97 ? -11.315 -11.644 35.524 1.00 53.78 97 ALA A CA 1
ATOM 704 C C . ALA A 1 97 ? -12.090 -12.271 34.345 1.00 53.78 97 ALA A C 1
ATOM 706 O O . ALA A 1 97 ? -11.812 -13.413 33.980 1.00 53.78 97 ALA A O 1
ATOM 707 N N . LYS A 1 98 ? -13.068 -11.558 33.770 1.00 42.88 98 LYS A N 1
ATOM 708 C CA . LYS A 1 98 ? -13.895 -12.038 32.657 1.00 42.88 98 LYS A CA 1
ATOM 709 C C . LYS A 1 98 ? -13.857 -11.098 31.466 1.00 42.88 98 LYS A C 1
ATOM 711 O O . LYS A 1 98 ? -13.977 -9.876 31.695 1.00 42.88 98 LYS A O 1
#

Sequence (98 aa):
MLNFNIGGSKVNKLKQKGQGMTEYIIIVALIAVSAIGVYSFFGQTIRNQVAGLSSEMSGQESTAQITAAKGSATAATTVAAKKYNLGNYDEAANKSAK

Secondary structure (DSSP, 8-state):
----------------TTHHHHHHHHHHHHHHHHHHHHHHHHHHHHHHHHHHHHHHHTTHHHHHHHHHHHHHHHHHHHHHHS---GGGHHHHHTTS--

pLDDT: mean 74.69, std 12.62, range [40.16, 95.12]

Solvent-accessible surface area (backbone atoms only — not comparable to full-atom values): 5950 Å² total; per-residue (Å²): 136,90,85,83,80,83,77,79,81,80,79,77,76,75,76,62,87,59,60,62,60,56,52,50,52,52,54,50,52,54,51,53,58,51,46,55,54,48,52,53,56,50,46,53,51,50,49,52,53,50,49,52,52,46,38,52,71,68,34,61,56,47,48,55,52,49,49,52,49,52,50,51,50,51,50,50,50,55,55,68,70,49,85,73,46,92,93,43,50,70,66,59,59,62,62,78,75,109

=== Feature glossary ===
A reading guide for the features in this record.

Start from the sequence.

  · Sequence gives the chain of amino acids in standard one-letter code (A=alanine, C=cysteine, …, Y=tyrosine), read N→C. It is the only feature that is directly encoded by the gene; all structural features are derived from the folded form of this sequence.

Fold it, and you get atomic coordinates and the backbone conformation that goes with them.

  · Structure coordinates are given as an mmCIF _atom_site loop: one row per atom with element, residue name, chain id, sequence number, and x/y/z position in Å. Only the four main-chain atoms per residue are included here; side chains are omitted to keep the record compact.

  · Backbone dihedral angles. Every residue except chain termini has a φ (preceding-C → N → Cα → C) and a ψ (N → Cα → C → next-N). They are reported in degrees following the IUPAC sign convention. Secondary structure is essentially a statement about which (φ, ψ) basin each residue occupies.

  · Eight-state secondary structure (DSSP): H is the canonical α-helix, G the tighter 3₁₀-helix, I the wider π-helix; E/B are β-structure, T and S are turns and bends, and '-' is everything else. DSSP derives these from the pattern of main-chain N–H···O=C hydrogen bonds, not from the sequence.

  · SS3 is a coarse helix/strand/coil call (letters a/b/c) made by the P-SEA algorithm from inter-Cα distances and dihedrals. It is less detailed than DSSP but needs only Cα positions.

Summarize the fold with a handful of shape descriptors and a per-residue structural alphabet.

  · Radius of gyration (Rg) is the root-mean-square distance of Cα atoms from their centroid — a single number for overall size and compactness. A globular domain of N residues has Rg ≈ 2.2·N^0.38 Å; an extended or disordered chain has a much larger Rg. The Cα contact count is the number of residue pairs whose Cα atoms are within 8 Å and are more than four positions apart in sequence — a standard proxy for tertiary packing density. The bounding box is the smallest axis-aligned box enclosing all Cα atoms.

  · 3Di is Foldseek's structural alphabet. Each residue is assigned one of twenty discrete states based on how its Cα sits relative to its spatial (not sequential) neighbors. Aligning 3Di strings finds structural homologs roughly as well as full 3D superposition, but orders of magnitude faster.

  · Solvent-accessible surface area (SASA) is the area in Å² traced out by the centre of a 1.4 Å probe sphere (a water molecule) rolled over the protein's van der Waals surface (Shrake–Rupley / Lee–Richards construction). Buried residues have near-zero SASA; fully exposed residues can exceed 200 Å². The total SASA scales roughly with the number of surface residues.

Ask how reliable the model is.

  · For AlphaFold models, the B-factor field carries pLDDT — the model's own estimate of local accuracy on a 0–100 scale. Regions with pLDDT<50 should be treated as essentially unmodeled; they often correspond to intrinsically disordered segments.

  · For experimental (PDB) structures, the B-factor (temperature factor) quantifies the positional spread of each atom in the crystal — a combination of thermal vibration and static disorder — in units of Å². High B-factors mark flexible loops or poorly resolved regions; low B-factors mark the rigid, well-ordered core.

  · Predicted Aligned Error (PAE) is an AlphaFold confidence matrix: entry (i, j) is the expected error in the position of residue j, in ångströms, when the prediction is superimposed on the true structure at residue i. Low PAE within a block of residues means that block is internally rigid and well-predicted; high PAE between two blocks means their relative placement is uncertain even if each block individually is confident.

Place it in context: what it resembles, what it is annotated as, and how it looks.

  · Structural nearest neighbors (via Foldseek easy-search vs the PDB). Reported per hit: target PDB id, E-value, and alignment TM-score. A TM-score above ~0.5 is the conventional threshold for 'same fold'.

  · Functional annotations link the protein to curated databases. InterPro entries identify conserved domains and families by matching the sequence against member-database signatures (Pfam, PROSITE, CDD, …). Gene Ontology (GO) terms describe molecular function, biological process, and cellular component in a controlled vocabulary. CATH places the structure in a hierarchical fold classification (Class/Architecture/Topology/Homologous-superfamily). The organism is the source species.

  · The contact map is a binary N×N matrix image: pixel (i, j) is dark where Cα_i and Cα_j are within 8 Å and |i−j|>4. Because the |i−j|>4 filter removes local helical contacts, off-diagonal stripes parallel to the main diagonal indicate parallel β-sheets; stripes perpendicular to it indicate antiparallel β-sheets. The Ramachandran plot scatters every residue's (φ, ψ) pair against the sterically allowed regions. The PAE heatmap renders the predicted-aligned-error matrix.

  · Six rendered views show the 3D structure from the faces of a cube — i.e. along ±x, ±y, ±z. Rendering representation is drawn randomly per protein from cartoon (secondary-structure ribbons), sticks (backbone bonds), or molecular surface; coloring is either N→C rainbow (blue at the N-terminus through red at the C-terminus) or one color per chain.